Protein AF-A0A8J2Z5Q6-F1 (afdb_monomer_lite)

Foldseek 3Di:
DDPPLPPDDLVRQQVLLVCLLVDDDPVSVVSVVSVLVVVVVVQVVVQVVVVVVVCVVPVPDDDDWDFDDPVVSSVVSNVDVPDGSSPCPRRGDPDPDPDD

Organism: NCBI:txid2056700

pLDDT: mean 72.7, std 15.53, range [26.16, 86.69]

Sequence (100 aa):
MVTDEQTISKSQADKAGKILRNHVTDEALQALSNWRAMHAQPLSVAYKLLKQKAKILNKGAILSQRLKRTPSITAKLQRYLEMKLSRMQDIGTAVPSKIC

Radius of gyration: 15.91 Å; chains: 1; bounding box: 40×22×43 Å

Structure (mmCIF, N/CA/C/O backbone):
data_AF-A0A8J2Z5Q6-F1
#
_entry.id   AF-A0A8J2Z5Q6-F1
#
loop_
_atom_site.group_PDB
_atom_site.id
_atom_site.type_symbol
_atom_site.label_atom_id
_atom_site.label_alt_id
_atom_site.label_comp_id
_atom_site.label_asym_id
_atom_site.label_entity_id
_atom_site.label_seq_id
_atom_site.pdbx_PDB_ins_code
_atom_site.Cartn_x
_atom_site.Cartn_y
_atom_site.Cartn_z
_atom_site.occupancy
_atom_site.B_iso_or_equiv
_atom_site.auth_seq_id
_atom_site.auth_comp_id
_atom_site.auth_asym_id
_atom_site.auth_atom_id
_atom_site.pdbx_PDB_model_num
ATOM 1 N N . MET A 1 1 ? 11.120 -12.812 11.506 1.00 34.25 1 MET A N 1
ATOM 2 C CA . MET A 1 1 ? 10.436 -12.680 10.201 1.00 34.25 1 MET A CA 1
ATOM 3 C C . MET A 1 1 ? 10.817 -11.325 9.642 1.00 34.25 1 MET A C 1
ATOM 5 O O . MET A 1 1 ? 10.564 -10.327 10.299 1.00 34.25 1 MET A O 1
ATOM 9 N N . VAL A 1 2 ? 11.545 -11.325 8.530 1.00 36.19 2 VAL A N 1
ATOM 10 C CA . VAL A 1 2 ? 12.165 -10.146 7.918 1.00 36.19 2 VAL A CA 1
ATOM 11 C C . VAL A 1 2 ? 11.071 -9.186 7.451 1.00 36.19 2 VAL A C 1
ATOM 13 O O . VAL A 1 2 ? 10.335 -9.501 6.522 1.00 36.19 2 VAL A O 1
ATOM 16 N N . THR A 1 3 ? 10.940 -8.030 8.094 1.00 40.09 3 THR A N 1
ATOM 17 C CA . THR A 1 3 ? 10.340 -6.859 7.448 1.00 40.09 3 THR A CA 1
ATOM 18 C C . THR A 1 3 ? 11.494 -5.984 7.002 1.00 40.09 3 THR A C 1
ATOM 20 O O . THR A 1 3 ? 11.889 -5.061 7.709 1.00 40.09 3 THR A O 1
ATOM 23 N N . ASP A 1 4 ? 12.077 -6.344 5.860 1.00 44.16 4 ASP A N 1
ATOM 24 C CA . ASP A 1 4 ? 12.924 -5.443 5.090 1.00 44.16 4 ASP A CA 1
ATOM 25 C C . ASP A 1 4 ? 12.016 -4.268 4.723 1.00 44.16 4 ASP A C 1
ATOM 27 O O . ASP A 1 4 ? 11.112 -4.389 3.892 1.00 44.16 4 ASP A O 1
ATOM 31 N N . GLU A 1 5 ? 12.162 -3.152 5.430 1.00 54.62 5 GLU A N 1
ATOM 32 C CA . GLU A 1 5 ? 11.478 -1.907 5.112 1.00 54.62 5 GLU A CA 1
ATOM 33 C C . GLU A 1 5 ? 12.143 -1.323 3.858 1.00 54.62 5 GLU A C 1
ATOM 35 O O . GLU A 1 5 ? 12.864 -0.329 3.891 1.00 54.62 5 GLU A O 1
ATOM 40 N N . GLN A 1 6 ? 11.953 -2.011 2.728 1.00 62.22 6 GLN A N 1
ATOM 41 C CA . GLN A 1 6 ? 12.478 -1.610 1.433 1.00 62.22 6 GLN A CA 1
ATOM 42 C C . GLN A 1 6 ? 11.707 -0.388 0.959 1.00 62.22 6 GLN A C 1
ATOM 44 O O . GLN A 1 6 ? 10.646 -0.465 0.336 1.00 62.22 6 GLN A O 1
ATOM 49 N N . THR A 1 7 ? 12.279 0.763 1.294 1.00 64.50 7 THR A N 1
ATOM 50 C CA . THR A 1 7 ? 11.907 2.079 0.796 1.00 64.50 7 THR A CA 1
ATOM 51 C C . THR A 1 7 ? 12.169 2.111 -0.703 1.00 64.50 7 THR A C 1
ATOM 53 O O . THR A 1 7 ? 13.263 2.409 -1.175 1.00 64.50 7 THR A O 1
ATOM 56 N N . ILE A 1 8 ? 11.146 1.779 -1.481 1.00 76.94 8 ILE A N 1
ATOM 57 C CA . ILE A 1 8 ? 11.196 1.939 -2.928 1.00 76.94 8 ILE A CA 1
ATOM 58 C C . ILE A 1 8 ? 10.805 3.373 -3.305 1.00 76.94 8 ILE A C 1
ATOM 60 O O . ILE A 1 8 ? 9.890 3.984 -2.748 1.00 76.94 8 ILE A O 1
ATOM 64 N N . SER A 1 9 ? 11.516 3.938 -4.272 1.00 80.06 9 SER A N 1
ATOM 65 C CA . SER A 1 9 ? 11.253 5.291 -4.762 1.00 80.06 9 SER A CA 1
ATOM 66 C C . SER A 1 9 ? 10.015 5.337 -5.665 1.00 80.06 9 SER A C 1
ATOM 68 O O . SER A 1 9 ? 9.671 4.365 -6.343 1.00 80.06 9 SER A O 1
ATOM 70 N N . LYS A 1 10 ? 9.382 6.515 -5.761 1.00 78.50 10 LYS A N 1
ATOM 71 C CA . LYS A 1 10 ? 8.254 6.774 -6.683 1.00 78.50 10 LYS A CA 1
ATOM 72 C C . LYS A 1 10 ? 8.570 6.357 -8.129 1.00 78.50 10 LYS A C 1
ATOM 74 O O . LYS A 1 10 ? 7.713 5.811 -8.815 1.00 78.50 10 LYS A O 1
ATOM 79 N N . SER A 1 11 ? 9.811 6.578 -8.570 1.00 80.56 11 SER A N 1
ATOM 80 C CA . SER A 1 11 ? 10.283 6.209 -9.911 1.00 80.56 11 SER A CA 1
ATOM 81 C C . SER A 1 11 ? 10.362 4.689 -10.105 1.00 80.56 11 SER A C 1
ATOM 83 O O . SER A 1 11 ? 9.924 4.170 -11.131 1.00 80.56 11 SER A O 1
ATOM 85 N N . GLN A 1 12 ? 10.848 3.952 -9.099 1.00 82.06 12 GLN A N 1
ATOM 86 C CA . GLN A 1 12 ? 10.884 2.485 -9.127 1.00 82.06 12 GLN A CA 1
ATOM 87 C C . GLN A 1 12 ? 9.476 1.883 -9.127 1.00 82.06 12 GLN A C 1
ATOM 89 O O . GLN A 1 12 ? 9.209 0.968 -9.904 1.00 82.06 12 GLN A O 1
ATOM 94 N N . ALA A 1 13 ? 8.559 2.440 -8.332 1.00 82.19 13 ALA A N 1
ATOM 95 C CA . ALA A 1 13 ? 7.153 2.043 -8.336 1.00 82.19 13 ALA A CA 1
ATOM 96 C C . ALA A 1 13 ? 6.500 2.259 -9.714 1.00 82.19 13 ALA A C 1
ATOM 98 O O . ALA A 1 13 ? 5.779 1.395 -10.213 1.00 82.19 13 ALA A O 1
ATOM 99 N N . ASP A 1 14 ? 6.799 3.382 -10.374 1.00 83.44 14 ASP A N 1
ATOM 100 C CA . ASP A 1 14 ? 6.304 3.672 -11.722 1.00 83.44 14 ASP A CA 1
ATOM 101 C C . ASP A 1 14 ? 6.903 2.746 -12.783 1.00 83.44 14 ASP A C 1
ATOM 103 O O . ASP A 1 14 ? 6.195 2.320 -13.697 1.00 83.44 14 ASP A O 1
ATOM 107 N N . LYS A 1 15 ? 8.187 2.393 -12.654 1.00 84.38 15 LYS A N 1
ATOM 108 C CA . LYS A 1 15 ? 8.838 1.402 -13.520 1.00 84.38 15 LYS A CA 1
ATOM 109 C C . LYS A 1 15 ? 8.184 0.029 -13.360 1.00 84.38 15 LYS A C 1
ATOM 111 O O . LYS A 1 15 ? 7.827 -0.582 -14.364 1.00 84.38 15 LYS A O 1
ATOM 116 N N . ALA A 1 16 ? 7.951 -0.414 -12.125 1.00 84.31 16 ALA A N 1
ATOM 117 C CA . ALA A 1 16 ? 7.246 -1.662 -11.841 1.00 84.31 16 ALA A CA 1
ATOM 118 C C . ALA A 1 16 ? 5.816 -1.648 -12.405 1.00 84.31 16 ALA A C 1
ATOM 120 O O . ALA A 1 16 ? 5.398 -2.608 -13.041 1.00 84.31 16 ALA A O 1
ATOM 121 N N . GLY A 1 17 ? 5.092 -0.531 -12.270 1.00 83.06 17 GLY A N 1
ATOM 122 C CA . GLY A 1 17 ? 3.755 -0.370 -12.847 1.00 83.06 17 GLY A CA 1
ATOM 123 C C . GLY A 1 17 ? 3.724 -0.459 -14.375 1.00 83.06 17 GLY A C 1
ATOM 124 O O . GLY A 1 17 ? 2.781 -1.016 -14.935 1.00 83.06 17 GLY A O 1
ATOM 125 N N . LYS A 1 18 ? 4.761 0.046 -15.056 1.00 83.50 18 LYS A N 1
ATOM 126 C CA . LYS A 1 18 ? 4.922 -0.112 -16.511 1.00 83.50 18 LYS A CA 1
ATOM 127 C C . LYS A 1 18 ? 5.205 -1.561 -16.906 1.00 83.50 18 LYS A C 1
ATOM 129 O O . LYS A 1 18 ? 4.657 -2.013 -17.903 1.00 83.50 18 LYS A O 1
ATOM 134 N N . ILE A 1 19 ? 6.025 -2.280 -16.135 1.00 84.19 19 ILE A N 1
ATOM 135 C CA . ILE A 1 19 ? 6.323 -3.700 -16.384 1.00 84.19 19 ILE A CA 1
ATOM 136 C C . ILE A 1 19 ? 5.047 -4.529 -16.208 1.00 84.19 19 ILE A C 1
ATOM 138 O O . ILE A 1 19 ? 4.615 -5.167 -17.164 1.00 84.19 19 ILE A O 1
ATOM 142 N N . LEU A 1 20 ? 4.368 -4.388 -15.060 1.00 81.69 20 LEU A N 1
ATOM 143 C CA . LEU A 1 20 ? 3.118 -5.089 -14.722 1.00 81.69 20 LEU A CA 1
ATOM 144 C C . LEU A 1 20 ? 1.990 -4.896 -15.740 1.00 81.69 20 LEU A C 1
ATOM 146 O O . LEU A 1 20 ? 1.064 -5.703 -15.787 1.00 81.69 20 LEU A O 1
ATOM 150 N N . ARG A 1 21 ? 2.032 -3.817 -16.525 1.00 77.81 21 ARG A N 1
ATOM 151 C CA . ARG A 1 21 ? 1.063 -3.566 -17.591 1.00 77.81 21 ARG A CA 1
ATOM 152 C C . ARG A 1 21 ? 1.162 -4.599 -18.709 1.00 77.81 21 ARG A C 1
ATOM 154 O O . ARG A 1 21 ? 0.129 -5.064 -19.179 1.00 77.81 21 ARG A O 1
ATOM 161 N N . ASN A 1 22 ? 2.387 -4.909 -19.125 1.00 78.25 22 ASN A N 1
ATOM 162 C CA . ASN A 1 22 ? 2.659 -5.731 -20.300 1.00 78.25 22 ASN A CA 1
ATOM 163 C C . ASN A 1 22 ? 2.968 -7.178 -19.904 1.00 78.25 22 ASN A C 1
ATOM 165 O O . ASN A 1 22 ? 2.463 -8.101 -20.530 1.00 78.25 22 ASN A O 1
ATOM 169 N N . HIS A 1 23 ? 3.759 -7.370 -18.845 1.00 82.12 23 HIS A N 1
ATOM 170 C CA . HIS A 1 23 ? 4.129 -8.678 -18.318 1.00 82.12 23 HIS A CA 1
ATOM 171 C C . HIS A 1 23 ? 4.135 -8.656 -16.791 1.00 82.12 23 HIS A C 1
ATOM 173 O O . HIS A 1 23 ? 4.792 -7.831 -16.156 1.00 82.12 23 HIS A O 1
ATOM 179 N N . VAL A 1 24 ? 3.407 -9.593 -16.189 1.00 80.56 24 VAL A N 1
ATOM 180 C CA . VAL A 1 24 ? 3.468 -9.809 -14.745 1.00 80.56 24 VAL A CA 1
ATOM 181 C C . VAL A 1 24 ? 4.748 -10.586 -14.454 1.00 80.56 24 VAL A C 1
ATOM 183 O O . VAL A 1 24 ? 4.815 -11.775 -14.748 1.00 80.56 24 VAL A O 1
ATOM 186 N N . THR A 1 25 ? 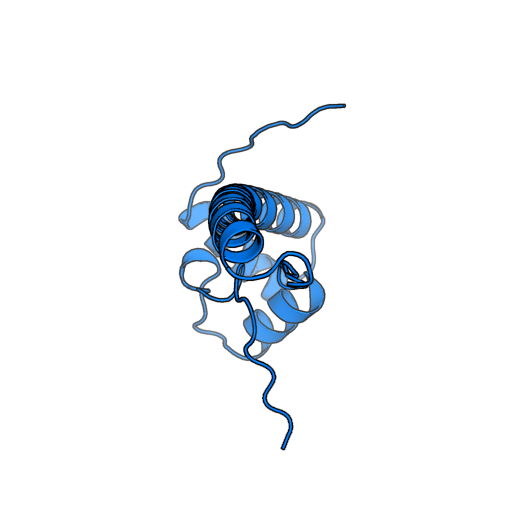5.764 -9.903 -13.928 1.00 85.25 25 THR A N 1
ATOM 187 C CA . THR A 1 25 ? 7.009 -10.527 -13.456 1.00 85.25 25 THR A CA 1
ATOM 188 C C . THR A 1 25 ? 7.062 -10.515 -11.933 1.00 85.25 25 THR A C 1
ATOM 190 O O . THR A 1 25 ? 6.447 -9.651 -11.290 1.00 85.25 25 THR A O 1
ATOM 193 N N . ASP A 1 26 ? 7.804 -11.454 -11.351 1.00 83.56 26 ASP A N 1
ATOM 194 C CA . ASP A 1 26 ? 7.921 -11.588 -9.899 1.00 83.56 26 ASP A CA 1
ATOM 195 C C . ASP A 1 26 ? 8.580 -10.357 -9.265 1.00 83.56 26 ASP A C 1
ATOM 197 O O . ASP A 1 26 ? 8.129 -9.878 -8.225 1.00 83.56 26 ASP A O 1
ATOM 201 N N . GLU A 1 27 ? 9.557 -9.744 -9.937 1.00 81.94 27 GLU A N 1
ATOM 202 C CA . GLU A 1 27 ? 10.218 -8.522 -9.466 1.00 81.94 27 GLU A CA 1
ATOM 203 C C . GLU A 1 27 ? 9.246 -7.338 -9.440 1.00 81.94 27 GLU A C 1
ATOM 205 O O . GLU A 1 27 ? 9.254 -6.514 -8.522 1.00 81.94 27 GLU A O 1
ATOM 210 N N . ALA A 1 28 ? 8.374 -7.243 -10.446 1.00 82.75 28 ALA A N 1
ATOM 211 C CA . ALA A 1 28 ? 7.401 -6.166 -10.536 1.00 82.75 28 ALA A CA 1
ATOM 212 C C . ALA A 1 28 ? 6.264 -6.350 -9.513 1.00 82.75 28 ALA A C 1
ATOM 214 O O . ALA A 1 28 ? 5.786 -5.370 -8.930 1.00 82.75 28 ALA A O 1
ATOM 215 N N . LEU A 1 29 ? 5.875 -7.600 -9.232 1.00 83.25 29 LEU A N 1
ATOM 216 C CA . LEU A 1 29 ? 4.959 -7.943 -8.142 1.00 83.25 29 LEU A CA 1
ATOM 217 C C . LEU A 1 29 ? 5.567 -7.644 -6.770 1.00 83.25 29 LEU A C 1
ATOM 219 O O . LEU A 1 29 ? 4.876 -7.089 -5.911 1.00 83.25 29 LEU A O 1
ATOM 223 N N . GLN A 1 30 ? 6.847 -7.954 -6.572 1.00 84.81 30 GLN A N 1
ATOM 224 C CA . GLN A 1 30 ? 7.564 -7.659 -5.336 1.00 84.81 30 GLN A CA 1
ATOM 225 C C . GLN A 1 30 ? 7.665 -6.148 -5.107 1.00 84.81 30 GLN A C 1
ATOM 227 O O . GLN A 1 30 ? 7.303 -5.665 -4.034 1.00 84.81 30 GLN A O 1
ATOM 232 N N . ALA A 1 31 ? 8.030 -5.375 -6.133 1.00 84.38 31 ALA A N 1
ATOM 233 C CA . ALA A 1 31 ? 8.051 -3.916 -6.061 1.00 84.38 31 ALA A CA 1
ATOM 234 C C . ALA A 1 31 ? 6.664 -3.330 -5.736 1.00 84.38 31 ALA A C 1
ATOM 236 O O . ALA A 1 31 ? 6.545 -2.429 -4.905 1.00 84.38 31 ALA A O 1
ATOM 237 N N . LEU A 1 32 ? 5.590 -3.864 -6.325 1.00 83.50 32 LEU A N 1
ATOM 238 C CA . LEU A 1 32 ? 4.225 -3.462 -5.979 1.00 83.50 32 LEU A CA 1
ATOM 239 C C . LEU A 1 32 ? 3.860 -3.830 -4.532 1.00 83.50 32 LEU A C 1
ATOM 241 O O . LEU A 1 32 ? 3.199 -3.045 -3.851 1.00 83.50 32 LEU A O 1
ATOM 245 N N . SER A 1 33 ? 4.270 -5.006 -4.054 1.00 83.12 33 SER A N 1
ATOM 246 C CA . SER A 1 33 ? 4.058 -5.429 -2.667 1.00 83.12 33 SER A CA 1
ATOM 247 C C . SER A 1 33 ? 4.756 -4.482 -1.688 1.00 83.12 33 SER A C 1
ATOM 249 O O . SER A 1 33 ? 4.123 -3.993 -0.751 1.00 83.12 33 SER A O 1
ATOM 251 N N . ASN A 1 34 ? 6.008 -4.122 -1.974 1.00 83.06 34 ASN A N 1
ATOM 252 C CA . ASN A 1 34 ? 6.784 -3.169 -1.182 1.00 83.06 34 ASN A CA 1
ATOM 253 C C . ASN A 1 34 ? 6.121 -1.782 -1.185 1.00 83.06 34 ASN A C 1
ATOM 255 O O . ASN A 1 34 ? 5.918 -1.193 -0.123 1.00 83.06 34 ASN A O 1
ATOM 259 N N . TRP A 1 35 ? 5.654 -1.303 -2.347 1.00 82.00 35 TRP A N 1
ATOM 260 C CA . TRP A 1 35 ? 4.902 -0.041 -2.448 1.00 82.00 35 TRP A CA 1
ATOM 261 C C . TRP A 1 35 ? 3.648 -0.056 -1.569 1.00 82.00 35 TRP A C 1
ATOM 263 O O . TRP A 1 35 ? 3.346 0.892 -0.844 1.00 82.00 35 TRP A O 1
ATOM 273 N N . ARG A 1 36 ? 2.903 -1.164 -1.612 1.00 82.00 36 ARG A N 1
ATOM 274 C CA . ARG A 1 36 ? 1.690 -1.361 -0.812 1.00 82.00 36 ARG A CA 1
ATOM 275 C C . ARG A 1 36 ? 1.996 -1.397 0.683 1.00 82.00 36 ARG A C 1
ATOM 277 O O . ARG A 1 36 ? 1.240 -0.803 1.448 1.00 82.00 36 ARG A O 1
ATOM 284 N N . ALA A 1 37 ? 3.080 -2.052 1.096 1.00 81.44 37 ALA A N 1
ATOM 285 C CA . ALA A 1 37 ? 3.505 -2.117 2.491 1.00 81.44 37 ALA A CA 1
ATOM 286 C C . ALA A 1 37 ? 3.856 -0.725 3.044 1.00 81.44 37 ALA A C 1
ATOM 288 O O . ALA A 1 37 ? 3.392 -0.367 4.128 1.00 81.44 37 ALA A O 1
ATOM 289 N N . MET A 1 38 ? 4.558 0.099 2.257 1.00 81.12 38 MET A N 1
ATOM 290 C CA . MET A 1 38 ? 4.862 1.490 2.620 1.00 81.12 38 MET A CA 1
ATOM 291 C C . MET A 1 38 ? 3.595 2.321 2.853 1.00 81.12 38 MET A C 1
ATOM 293 O O . MET A 1 38 ? 3.538 3.116 3.785 1.00 81.12 38 MET A O 1
ATOM 297 N N . HIS A 1 39 ? 2.551 2.123 2.043 1.00 78.25 39 HIS A N 1
ATOM 298 C CA . HIS A 1 39 ? 1.270 2.818 2.211 1.00 78.25 39 HIS A CA 1
ATOM 299 C C . HIS A 1 39 ? 0.364 2.214 3.297 1.00 78.25 39 HIS A C 1
ATOM 301 O O . HIS A 1 39 ? -0.524 2.899 3.807 1.00 78.25 39 HIS A O 1
ATOM 307 N N . ALA A 1 40 ? 0.583 0.957 3.688 1.00 79.94 40 ALA A N 1
ATOM 308 C CA . ALA A 1 40 ? -0.174 0.310 4.757 1.00 79.94 40 ALA A CA 1
ATOM 309 C C . ALA A 1 40 ? 0.169 0.884 6.143 1.00 79.94 40 ALA A C 1
ATOM 311 O O . ALA A 1 40 ? -0.720 1.010 6.988 1.00 79.94 40 ALA A O 1
ATOM 312 N N . GLN A 1 41 ? 1.425 1.282 6.367 1.00 78.94 41 GLN A N 1
ATOM 313 C CA . GLN A 1 41 ? 1.873 1.880 7.631 1.00 78.94 41 GLN A CA 1
ATOM 314 C C . GLN A 1 41 ? 1.130 3.180 8.000 1.00 78.94 41 GLN A C 1
ATOM 316 O O . GLN A 1 41 ? 0.483 3.205 9.053 1.00 78.94 41 GLN A O 1
ATOM 321 N N . PRO A 1 42 ? 1.108 4.239 7.163 1.00 80.94 42 PRO A N 1
ATOM 322 C CA . PRO A 1 42 ? 0.377 5.466 7.484 1.00 80.94 42 PRO A CA 1
ATOM 323 C C . PRO A 1 42 ? -1.131 5.219 7.611 1.00 80.94 42 PRO A C 1
ATOM 325 O O . PRO A 1 42 ? -1.782 5.810 8.473 1.00 80.94 42 PRO A O 1
ATOM 328 N N . LEU A 1 43 ? -1.689 4.288 6.829 1.00 81.69 43 LEU A N 1
ATOM 329 C CA . LEU A 1 43 ? -3.089 3.887 6.957 1.00 81.69 43 LEU A CA 1
ATOM 330 C C . LEU A 1 43 ? -3.366 3.236 8.324 1.00 81.69 43 LEU A C 1
ATOM 332 O O . LEU A 1 43 ? -4.416 3.483 8.916 1.00 81.69 43 LEU A O 1
ATOM 336 N N . SER A 1 44 ? -2.442 2.414 8.839 1.00 82.25 44 SER A N 1
ATOM 337 C CA . SER A 1 44 ? -2.519 1.783 10.169 1.00 82.25 44 SER A CA 1
ATOM 338 C C . SER A 1 44 ? -2.490 2.813 11.288 1.00 82.25 44 SER A C 1
ATOM 340 O O . SER A 1 44 ? -3.308 2.750 12.208 1.00 82.25 44 SER A O 1
ATOM 342 N N . VAL A 1 45 ? -1.615 3.811 11.178 1.00 85.31 45 VAL A N 1
ATOM 343 C CA . VAL A 1 45 ? -1.552 4.926 12.129 1.00 85.31 45 VAL A CA 1
ATOM 344 C C . VAL A 1 45 ? -2.862 5.718 12.124 1.00 85.31 45 VAL A C 1
ATOM 346 O O . VAL A 1 45 ? -3.476 5.885 13.179 1.00 85.31 45 VAL A O 1
ATOM 349 N N . ALA A 1 46 ? -3.351 6.124 10.949 1.00 85.44 46 ALA A N 1
ATOM 350 C CA . ALA A 1 46 ? -4.620 6.841 10.820 1.00 85.44 46 ALA A CA 1
ATOM 351 C C . ALA A 1 46 ? -5.801 6.029 11.381 1.00 85.44 46 ALA A C 1
ATOM 353 O O . ALA A 1 46 ? -6.631 6.553 12.124 1.00 85.44 46 ALA A O 1
ATOM 354 N N . TYR A 1 47 ? -5.846 4.727 11.095 1.00 86.12 47 TYR A N 1
ATOM 355 C CA . TYR A 1 47 ? -6.874 3.831 11.616 1.00 86.12 47 TYR A CA 1
ATOM 356 C C . TYR A 1 47 ? -6.846 3.733 13.146 1.00 86.12 47 TYR A C 1
ATOM 358 O O . TYR A 1 47 ? -7.898 3.782 13.781 1.00 86.12 47 TYR A O 1
ATOM 366 N N . LYS A 1 48 ? -5.661 3.626 13.762 1.00 85.56 48 LYS A N 1
ATOM 367 C CA . LYS A 1 48 ? -5.523 3.610 15.228 1.00 85.56 48 LYS A CA 1
ATOM 368 C C . LYS A 1 48 ? -6.054 4.901 15.852 1.00 85.56 48 LYS A C 1
ATOM 370 O O . LYS A 1 48 ? -6.803 4.821 16.824 1.00 85.56 48 LYS A O 1
ATOM 375 N N . LEU A 1 49 ? -5.730 6.056 15.269 1.00 86.69 49 LEU A N 1
ATOM 376 C CA . LEU A 1 49 ? -6.231 7.358 15.723 1.00 86.69 49 LEU A CA 1
ATOM 377 C C . LEU A 1 49 ? -7.760 7.437 15.631 1.00 86.69 49 LEU A C 1
ATOM 379 O O . LEU A 1 49 ? -8.428 7.775 16.610 1.00 86.69 49 LEU A O 1
ATOM 383 N N . LEU A 1 50 ? -8.330 7.048 14.487 1.00 86.06 50 LEU A N 1
ATOM 384 C CA . LEU A 1 50 ? -9.781 7.010 14.293 1.00 86.06 50 LEU A CA 1
ATOM 385 C C . LEU A 1 50 ? -10.458 6.037 15.260 1.00 86.06 50 LEU A C 1
ATOM 387 O O . LEU A 1 50 ? -11.490 6.363 15.837 1.00 86.06 50 LEU A O 1
ATOM 391 N N . LYS A 1 51 ? -9.853 4.873 15.509 1.00 85.25 51 LYS A N 1
ATOM 392 C CA . LYS A 1 51 ? -10.363 3.880 16.459 1.00 85.25 51 LYS A CA 1
ATOM 393 C C . LYS A 1 51 ? -10.368 4.391 17.892 1.00 85.25 51 LYS A C 1
ATOM 395 O O . LYS A 1 51 ? -11.326 4.131 18.615 1.00 85.25 51 LYS A O 1
ATOM 400 N N . GLN A 1 52 ? -9.333 5.117 18.308 1.00 85.94 52 GLN A N 1
ATOM 401 C CA . GLN A 1 52 ? -9.299 5.743 19.629 1.00 85.94 52 GLN A CA 1
ATOM 402 C C . GLN A 1 52 ? -10.418 6.776 19.777 1.00 85.94 52 GLN A C 1
ATOM 404 O O . GLN A 1 52 ? -11.163 6.726 20.752 1.00 85.94 52 GLN A O 1
ATOM 409 N N . LYS A 1 53 ? -10.597 7.658 18.787 1.00 85.69 53 LYS A N 1
ATOM 410 C CA . LYS A 1 53 ? -11.660 8.676 18.806 1.00 85.69 53 LYS A CA 1
ATOM 411 C C . LYS A 1 53 ? -13.059 8.059 18.754 1.00 85.69 53 LYS A C 1
ATOM 413 O O . LYS A 1 53 ? -13.922 8.438 19.538 1.00 85.69 53 LYS A O 1
ATOM 418 N N . ALA A 1 54 ? -13.271 7.066 17.897 1.00 85.00 54 ALA A N 1
ATOM 419 C CA . ALA A 1 54 ? -14.558 6.393 17.773 1.00 85.00 54 ALA A CA 1
ATOM 420 C C . ALA A 1 54 ? -14.948 5.641 19.049 1.00 85.00 54 ALA A C 1
ATOM 422 O O . ALA A 1 54 ? -16.105 5.706 19.441 1.00 85.00 54 ALA A O 1
ATOM 423 N N . LYS A 1 55 ? -13.995 4.993 19.736 1.00 81.44 55 LYS A N 1
ATOM 424 C CA . LYS A 1 55 ? -14.252 4.323 21.023 1.00 81.44 55 LYS A CA 1
ATOM 425 C C . LYS A 1 55 ? -14.709 5.280 22.124 1.00 81.44 55 LYS A C 1
ATOM 427 O O . LYS A 1 55 ? -15.473 4.859 22.988 1.00 81.44 55 LYS A O 1
ATOM 432 N N . ILE A 1 56 ? -14.228 6.526 22.108 1.00 84.25 56 ILE A N 1
ATOM 433 C CA . ILE A 1 56 ? -14.651 7.565 23.059 1.00 84.25 56 ILE A CA 1
ATOM 434 C C . ILE A 1 56 ? -16.107 7.965 22.790 1.00 84.25 56 ILE A C 1
ATOM 436 O O . ILE A 1 56 ? -16.875 8.122 23.731 1.00 84.25 56 ILE A O 1
ATOM 440 N N . LEU A 1 57 ? -16.493 8.090 21.516 1.00 83.81 57 LEU A N 1
ATOM 441 C CA . LEU A 1 57 ? -17.846 8.490 21.116 1.00 83.81 57 LEU A CA 1
ATOM 442 C C . LEU A 1 57 ? -18.868 7.350 21.242 1.00 83.81 57 LEU A C 1
ATOM 444 O O . LEU A 1 57 ? -20.002 7.579 21.649 1.00 83.81 57 LEU A O 1
ATOM 448 N N . ASN A 1 58 ? -18.487 6.124 20.880 1.00 81.12 58 ASN A N 1
ATOM 449 C CA . ASN A 1 58 ? -19.353 4.953 20.930 1.00 81.12 58 ASN A CA 1
ATOM 450 C C . ASN A 1 58 ? -18.525 3.664 21.099 1.00 81.12 58 ASN A C 1
ATOM 452 O O . ASN A 1 58 ? -17.744 3.278 20.226 1.00 81.12 58 ASN A O 1
ATOM 456 N N . LYS A 1 59 ? -18.741 2.946 22.208 1.00 73.44 59 LYS A N 1
ATOM 457 C CA . LYS A 1 59 ? -18.051 1.677 22.510 1.00 73.44 59 LYS A CA 1
ATOM 458 C C . LYS A 1 59 ? -18.379 0.549 21.516 1.00 73.44 59 LYS A C 1
ATOM 460 O O . LYS A 1 59 ? -17.602 -0.397 21.425 1.00 73.44 59 LYS A O 1
ATOM 465 N N . GLY A 1 60 ? -19.478 0.662 20.765 1.00 74.75 60 GLY A N 1
ATOM 466 C CA . GLY A 1 60 ? -19.896 -0.280 19.721 1.00 74.75 60 GLY A CA 1
ATOM 467 C C . GLY A 1 60 ? -19.444 0.081 18.301 1.00 74.75 60 GLY A C 1
ATOM 468 O O . GLY A 1 60 ? -19.871 -0.566 17.350 1.00 74.75 60 GLY A O 1
ATOM 469 N N . ALA A 1 61 ? -18.614 1.115 18.119 1.00 75.44 61 ALA A N 1
ATOM 470 C CA . ALA A 1 61 ? -18.186 1.537 16.787 1.00 75.44 61 ALA A CA 1
ATOM 471 C C . ALA A 1 61 ? -17.309 0.472 16.094 1.00 75.44 61 ALA A C 1
ATOM 473 O O . ALA A 1 61 ? -16.195 0.174 16.537 1.00 75.44 61 ALA A O 1
ATOM 474 N N . ILE A 1 62 ? -17.790 -0.064 14.967 1.00 75.62 62 ILE A N 1
ATOM 475 C CA . ILE A 1 62 ? -17.038 -0.977 14.099 1.00 75.62 62 ILE A CA 1
ATOM 476 C C . ILE A 1 62 ? -16.293 -0.143 13.058 1.00 75.62 62 ILE A C 1
ATOM 478 O O . ILE A 1 62 ? -16.900 0.486 12.195 1.00 75.62 62 ILE A O 1
ATOM 482 N N . LEU A 1 63 ? -14.963 -0.159 13.120 1.00 77.19 63 LEU A N 1
ATOM 483 C CA . LEU A 1 63 ? -14.116 0.374 12.058 1.00 77.19 63 LEU A CA 1
ATOM 484 C C . LEU A 1 63 ? -13.480 -0.772 11.282 1.00 77.19 63 LEU A C 1
ATOM 486 O O . LEU A 1 63 ? -13.114 -1.799 11.851 1.00 77.19 63 LEU A O 1
ATOM 490 N N . SER A 1 64 ? -13.307 -0.567 9.981 1.00 73.69 64 SE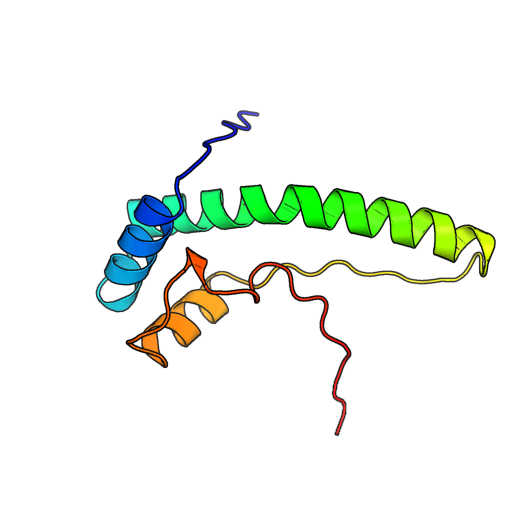R A N 1
ATOM 491 C CA . SER A 1 64 ? -12.561 -1.474 9.117 1.00 73.69 64 SER A CA 1
ATOM 492 C C . SER A 1 64 ? -11.504 -0.700 8.337 1.00 73.69 64 SER A C 1
ATOM 494 O O . SER A 1 64 ? -11.678 0.471 8.003 1.00 73.69 64 SER A O 1
ATOM 496 N N . GLN A 1 65 ? -10.377 -1.356 8.079 1.00 74.94 65 GLN A N 1
ATOM 497 C CA . GLN A 1 65 ? -9.299 -0.833 7.253 1.00 74.94 65 GLN A CA 1
ATOM 498 C C . GLN A 1 65 ? -9.190 -1.704 6.005 1.00 74.94 65 GLN A C 1
ATOM 500 O O . GLN A 1 65 ? -9.138 -2.929 6.109 1.00 74.94 65 GLN A O 1
ATOM 505 N N . ARG A 1 66 ? -9.125 -1.085 4.821 1.00 70.19 66 ARG A N 1
ATOM 506 C CA . ARG A 1 66 ? -8.960 -1.802 3.554 1.00 70.19 66 ARG A CA 1
ATOM 507 C C . ARG A 1 66 ? -7.814 -1.207 2.745 1.00 70.19 66 ARG A C 1
ATOM 509 O O . ARG A 1 66 ? -7.808 -0.016 2.461 1.00 70.19 66 ARG A O 1
ATOM 516 N N . LEU A 1 67 ? -6.889 -2.067 2.325 1.00 71.88 67 LEU A N 1
ATOM 517 C CA . LEU A 1 67 ? -5.906 -1.776 1.281 1.00 71.88 67 LEU A CA 1
ATOM 518 C C . LEU A 1 67 ? -6.426 -2.331 -0.051 1.00 71.88 67 LEU A C 1
ATOM 520 O O . LEU A 1 67 ? -7.039 -3.408 -0.075 1.00 71.88 67 LEU A O 1
ATOM 524 N N . LYS A 1 68 ? -6.178 -1.651 -1.176 1.00 68.81 68 LYS A N 1
ATOM 525 C CA . LYS A 1 68 ? -6.534 -2.232 -2.482 1.00 68.81 68 LYS A CA 1
ATOM 526 C C . LYS A 1 68 ? -5.761 -3.525 -2.732 1.00 68.81 68 LYS A C 1
ATOM 528 O O . LYS A 1 68 ? -4.587 -3.630 -2.386 1.00 68.81 68 LYS A O 1
ATOM 533 N N . ARG A 1 69 ? -6.432 -4.515 -3.335 1.00 73.62 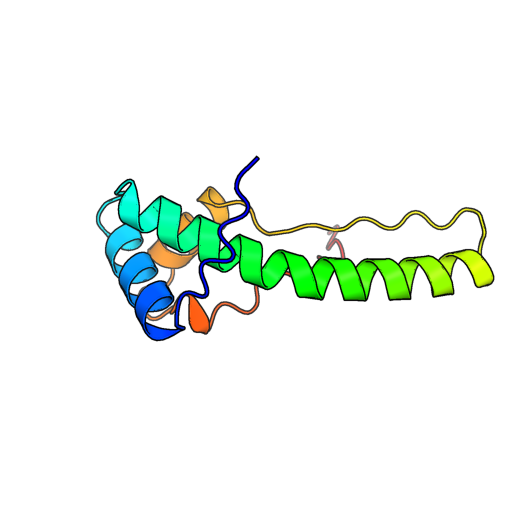69 ARG A N 1
ATOM 534 C CA . ARG A 1 69 ? -5.845 -5.812 -3.714 1.00 73.62 69 ARG A CA 1
ATOM 535 C C . ARG A 1 69 ? -4.987 -5.653 -4.979 1.00 73.62 69 ARG A C 1
ATOM 537 O O . ARG A 1 69 ? -5.386 -4.918 -5.880 1.00 73.62 69 ARG A O 1
ATOM 544 N N . THR A 1 70 ? -3.876 -6.392 -5.074 1.00 75.56 70 THR A N 1
ATOM 545 C CA . THR A 1 70 ? -2.983 -6.446 -6.254 1.00 75.56 70 THR A CA 1
ATOM 546 C C . THR A 1 70 ? -3.714 -6.583 -7.600 1.00 75.56 70 THR A C 1
ATOM 548 O O . THR A 1 70 ? -3.492 -5.727 -8.452 1.00 75.56 70 THR A O 1
ATOM 551 N N . PRO A 1 71 ? -4.635 -7.546 -7.815 1.00 75.81 71 PRO A N 1
ATOM 552 C CA . PRO A 1 71 ? -5.285 -7.715 -9.121 1.00 75.81 71 PRO A CA 1
ATOM 553 C C . PRO A 1 71 ? -6.103 -6.491 -9.553 1.00 75.81 71 PRO A C 1
ATOM 555 O O . PRO A 1 71 ? -6.119 -6.132 -10.726 1.00 75.81 71 PRO A O 1
ATOM 558 N N . SER A 1 72 ? -6.739 -5.793 -8.606 1.00 76.38 72 SER A N 1
ATOM 559 C CA . SER A 1 72 ? -7.483 -4.564 -8.901 1.00 76.38 72 SER A CA 1
ATOM 560 C C . SER A 1 72 ? -6.564 -3.395 -9.269 1.00 76.38 72 SER A C 1
ATOM 562 O O . SER A 1 72 ? -6.992 -2.491 -9.983 1.00 76.38 72 SER A O 1
ATOM 564 N N . ILE A 1 73 ? -5.321 -3.395 -8.777 1.00 76.06 73 ILE A N 1
ATOM 565 C CA . ILE A 1 73 ? -4.299 -2.406 -9.140 1.00 76.06 73 ILE A CA 1
ATOM 566 C C . ILE A 1 73 ? -3.808 -2.694 -10.560 1.00 76.06 73 ILE A C 1
ATOM 568 O O . ILE A 1 73 ? -3.856 -1.797 -11.398 1.00 76.06 73 ILE A O 1
ATOM 572 N N . THR A 1 74 ? -3.440 -3.942 -10.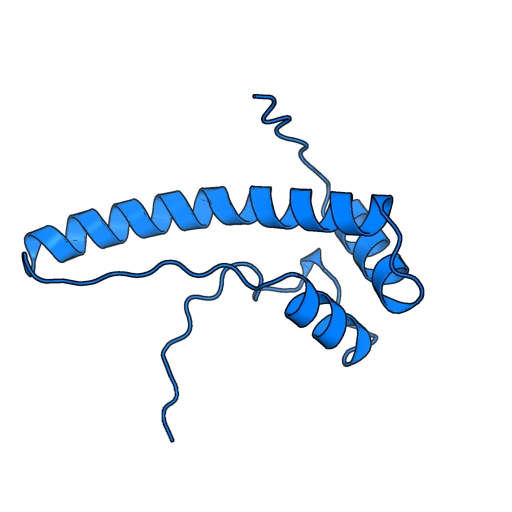862 1.00 76.12 74 THR A N 1
ATOM 573 C CA . THR A 1 74 ? -2.986 -4.350 -12.202 1.00 76.12 74 THR A CA 1
ATOM 574 C C . THR A 1 74 ? -4.055 -4.097 -13.264 1.00 76.12 74 THR A C 1
ATOM 576 O O . THR A 1 74 ? -3.775 -3.448 -14.267 1.00 76.12 74 THR A O 1
ATOM 579 N N . ALA A 1 75 ? -5.311 -4.473 -13.004 1.00 79.06 75 ALA A N 1
ATOM 580 C CA . ALA A 1 75 ? -6.419 -4.211 -13.925 1.00 79.06 75 ALA A CA 1
ATOM 581 C C . ALA A 1 75 ? -6.638 -2.706 -14.183 1.00 79.06 75 ALA A C 1
ATOM 583 O O . ALA A 1 75 ? -6.974 -2.295 -15.295 1.00 79.06 75 ALA A O 1
ATOM 584 N N . LYS A 1 76 ? -6.424 -1.852 -13.171 1.00 74.88 76 LYS A N 1
ATOM 585 C CA . LYS A 1 76 ? -6.530 -0.392 -13.321 1.00 74.88 76 LYS A CA 1
ATOM 586 C C . LYS A 1 76 ? -5.351 0.185 -14.115 1.00 74.88 76 LYS A C 1
ATOM 588 O O . LYS A 1 76 ? -5.563 1.084 -14.923 1.00 74.88 76 LYS A O 1
ATOM 593 N N . LEU A 1 77 ? -4.143 -0.353 -13.934 1.00 76.88 77 LEU A N 1
ATOM 594 C CA . LEU A 1 77 ? -2.954 0.012 -14.720 1.00 76.88 77 LEU A CA 1
ATOM 595 C C . LEU A 1 77 ? -3.062 -0.406 -16.191 1.00 76.88 77 LEU A C 1
ATOM 597 O O . LEU A 1 77 ? -2.528 0.288 -17.053 1.00 76.88 77 LEU A O 1
ATOM 601 N N . GLN A 1 78 ? -3.752 -1.513 -16.475 1.00 76.31 78 GLN A N 1
ATOM 602 C CA . GLN A 1 78 ? -4.054 -1.955 -17.837 1.00 76.31 78 GLN A CA 1
ATOM 603 C C . GLN A 1 78 ? -5.127 -1.078 -18.494 1.00 76.31 78 GLN A C 1
ATOM 605 O O . GLN A 1 78 ? -4.987 -0.707 -19.654 1.00 76.31 78 GLN A O 1
ATOM 610 N N . ARG A 1 79 ? -6.173 -0.688 -17.748 1.00 76.69 79 ARG A N 1
ATOM 611 C CA . ARG A 1 79 ? -7.261 0.164 -18.263 1.00 76.69 79 ARG A CA 1
ATOM 612 C C . ARG A 1 79 ? -6.819 1.601 -18.556 1.00 76.69 79 ARG A C 1
ATOM 614 O O . ARG A 1 79 ? -7.332 2.210 -19.487 1.00 76.69 79 ARG A O 1
ATOM 621 N N . TYR A 1 80 ? -5.903 2.152 -17.760 1.00 76.94 80 TYR A N 1
ATOM 622 C CA . TYR A 1 80 ? -5.444 3.537 -17.890 1.00 76.94 80 TYR A CA 1
ATOM 623 C C . TYR A 1 80 ? -3.948 3.595 -18.214 1.00 76.94 80 TYR A C 1
ATOM 625 O O . TYR A 1 80 ? -3.095 3.589 -17.326 1.00 76.94 80 TYR A O 1
ATOM 633 N N . LEU A 1 81 ? -3.636 3.708 -19.505 1.00 67.06 81 LEU A N 1
ATOM 634 C CA . LEU A 1 81 ? -2.273 3.702 -20.053 1.00 67.06 81 LEU A CA 1
ATOM 635 C C . LEU A 1 81 ? -1.389 4.866 -19.563 1.00 67.06 81 LEU A C 1
ATOM 637 O O . LEU A 1 81 ? -0.167 4.726 -19.482 1.00 67.06 81 LEU A O 1
ATOM 641 N N . GLU A 1 82 ? -1.977 5.989 -19.164 1.00 72.88 82 GLU A N 1
ATOM 642 C CA . GLU A 1 82 ? -1.232 7.122 -18.594 1.00 72.88 82 GLU A CA 1
ATOM 643 C C . GLU A 1 82 ? -1.105 7.066 -17.062 1.00 72.88 82 GLU A C 1
ATOM 645 O O . GLU A 1 82 ? -0.412 7.884 -16.451 1.00 72.88 82 GLU A O 1
ATOM 650 N N . MET A 1 83 ? -1.753 6.095 -16.407 1.00 72.12 83 MET A N 1
ATOM 651 C CA . MET A 1 83 ? -1.759 6.007 -14.951 1.00 72.12 83 MET A CA 1
ATOM 652 C C . MET A 1 83 ? -0.420 5.482 -14.421 1.00 72.12 83 MET A C 1
ATOM 654 O O . MET A 1 83 ? 0.060 4.413 -14.802 1.00 72.12 83 MET A O 1
ATOM 658 N N . LYS A 1 84 ? 0.167 6.260 -13.509 1.00 75.88 84 LYS A N 1
ATOM 659 C CA . LYS A 1 84 ? 1.408 5.959 -12.787 1.00 75.88 84 LYS A CA 1
ATOM 660 C C . LYS A 1 84 ? 1.096 5.380 -11.408 1.00 75.88 84 LYS A C 1
ATOM 662 O O . LYS A 1 84 ? 0.138 5.815 -10.765 1.00 75.88 84 LYS A O 1
ATOM 667 N N . LEU A 1 85 ? 1.909 4.431 -10.947 1.00 73.06 85 LEU A N 1
ATOM 668 C CA . LEU A 1 85 ? 1.731 3.756 -9.658 1.00 73.06 85 LEU A CA 1
ATOM 669 C C . LEU A 1 85 ? 1.880 4.749 -8.495 1.00 73.06 85 LEU A C 1
ATOM 671 O O . LEU A 1 85 ? 1.086 4.744 -7.558 1.00 73.06 85 LEU A O 1
ATOM 675 N N . SER A 1 86 ? 2.833 5.672 -8.625 1.00 71.06 86 SER A N 1
ATOM 676 C CA . SE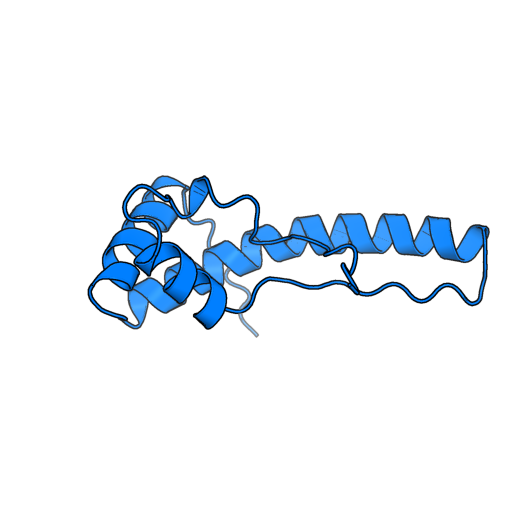R A 1 86 ? 3.098 6.765 -7.687 1.00 71.06 86 SER A CA 1
ATOM 677 C C . SER 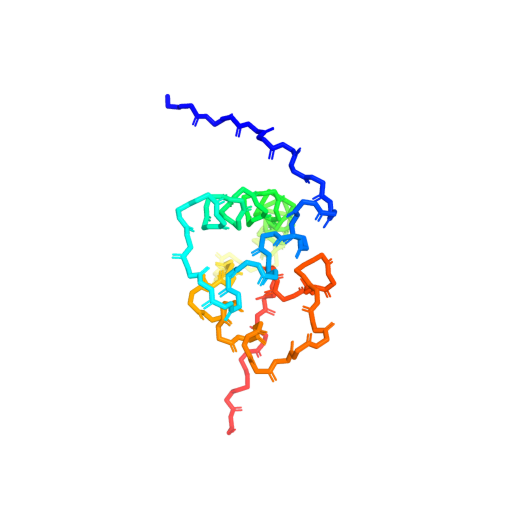A 1 86 ? 1.959 7.784 -7.586 1.00 71.06 86 SER A C 1
ATOM 679 O O . SER A 1 86 ? 1.790 8.429 -6.552 1.00 71.06 86 SER A O 1
ATOM 681 N N . ARG A 1 87 ? 1.164 7.932 -8.655 1.00 68.44 87 ARG A N 1
ATOM 682 C CA . ARG A 1 87 ? 0.024 8.861 -8.739 1.00 68.44 87 ARG A CA 1
ATOM 683 C C . ARG A 1 87 ? -1.298 8.195 -8.355 1.00 68.44 87 ARG A C 1
ATOM 685 O O . ARG A 1 87 ? -2.324 8.867 -8.257 1.00 68.44 87 ARG A O 1
ATOM 692 N N . MET A 1 88 ? -1.293 6.882 -8.125 1.00 69.50 88 MET A N 1
ATOM 693 C CA . MET A 1 88 ? -2.474 6.145 -7.707 1.00 69.50 88 MET A CA 1
ATOM 694 C C . MET A 1 88 ? -2.761 6.431 -6.224 1.00 69.50 88 MET A C 1
ATOM 696 O O . MET A 1 88 ? -2.247 5.768 -5.332 1.00 69.50 88 MET A O 1
ATOM 700 N N . GLN A 1 89 ? -3.645 7.400 -5.963 1.00 61.53 89 GLN A N 1
ATOM 701 C CA . GLN A 1 89 ? -4.152 7.740 -4.615 1.00 61.53 89 GLN A CA 1
ATOM 702 C C . GLN A 1 89 ? -4.945 6.588 -3.955 1.00 61.53 89 GLN A C 1
ATOM 704 O O . GLN A 1 89 ? -5.265 6.612 -2.774 1.00 61.53 89 GLN A O 1
ATOM 709 N N . ASP A 1 90 ? -5.251 5.558 -4.739 1.00 57.16 90 ASP A N 1
ATOM 710 C CA . ASP A 1 90 ? -6.200 4.483 -4.461 1.00 57.16 90 ASP A CA 1
ATOM 711 C C . ASP A 1 90 ? -5.592 3.269 -3.739 1.00 57.16 90 ASP A C 1
ATOM 713 O O . ASP A 1 90 ? -6.214 2.210 -3.642 1.00 57.16 90 ASP A O 1
ATOM 717 N N . ILE A 1 91 ? -4.339 3.369 -3.303 1.00 59.62 91 ILE A N 1
ATOM 718 C CA . ILE A 1 91 ? -3.646 2.248 -2.661 1.00 59.62 91 ILE A CA 1
ATOM 719 C C . ILE A 1 91 ? -4.119 2.100 -1.211 1.00 59.62 91 ILE A C 1
ATOM 721 O O . ILE A 1 91 ? -4.279 0.972 -0.746 1.00 59.62 91 ILE A O 1
ATOM 725 N N . GLY A 1 92 ? -4.488 3.212 -0.567 1.00 46.75 92 GLY A N 1
ATOM 726 C CA . GLY A 1 92 ? -5.139 3.267 0.741 1.00 46.75 92 GLY A CA 1
ATOM 727 C C . GLY A 1 92 ? -6.470 4.019 0.711 1.00 46.75 92 GLY A C 1
ATOM 728 O O . GLY A 1 92 ? -6.637 4.983 1.448 1.00 46.75 92 GLY A O 1
ATOM 729 N N . THR A 1 93 ? -7.419 3.622 -0.138 1.00 42.03 93 THR A N 1
ATOM 730 C CA . THR A 1 93 ? -8.782 4.177 -0.096 1.00 42.03 93 THR A CA 1
ATOM 731 C C . THR A 1 93 ? -9.676 3.362 0.841 1.00 42.03 93 THR A C 1
ATOM 733 O O . THR A 1 93 ? -10.079 2.238 0.533 1.00 42.03 93 THR A O 1
ATOM 736 N N . ALA A 1 94 ? -10.037 3.962 1.979 1.00 36.03 94 ALA A N 1
ATOM 737 C CA . ALA A 1 94 ? -11.267 3.622 2.681 1.00 36.03 94 ALA A CA 1
ATOM 738 C C . ALA A 1 94 ? -12.438 4.024 1.773 1.00 36.03 94 ALA A C 1
ATOM 740 O O . ALA A 1 94 ? -12.637 5.198 1.478 1.00 36.03 94 ALA A O 1
ATOM 741 N N . VAL A 1 95 ? -13.169 3.036 1.267 1.00 31.92 95 VAL A N 1
ATOM 742 C CA . VAL A 1 95 ? -14.386 3.252 0.482 1.00 31.92 95 VAL A CA 1
ATOM 743 C C . VAL A 1 95 ? -15.523 3.667 1.422 1.00 31.92 95 VAL A C 1
ATOM 745 O O . VAL A 1 95 ? -15.881 2.859 2.279 1.00 31.92 95 VAL A O 1
ATOM 748 N N . PRO A 1 96 ? -16.164 4.841 1.266 1.00 30.20 96 PRO A N 1
ATOM 749 C CA . PRO A 1 96 ? -17.573 4.935 1.599 1.00 30.20 96 PRO A CA 1
ATOM 750 C C . PRO A 1 96 ? -18.317 4.070 0.579 1.00 30.20 96 PRO A C 1
ATOM 752 O O . PRO A 1 96 ? -18.221 4.265 -0.633 1.00 30.20 96 PRO A O 1
ATOM 755 N N . SER A 1 97 ? -18.984 3.040 1.088 1.00 26.16 97 SER A N 1
ATOM 756 C CA . SER A 1 97 ? -19.873 2.176 0.325 1.00 26.16 97 SER A CA 1
ATOM 757 C C . SER A 1 97 ? -20.889 3.026 -0.441 1.00 26.16 97 SER A C 1
ATOM 759 O O . SER A 1 97 ? -21.796 3.585 0.170 1.00 26.16 97 SER A O 1
ATOM 761 N N . LYS A 1 98 ? -20.778 3.097 -1.771 1.00 31.47 98 LYS A N 1
ATOM 762 C CA . LYS A 1 98 ? -21.963 3.303 -2.605 1.00 31.47 98 LYS A CA 1
ATOM 763 C C . LYS A 1 98 ? -22.641 1.946 -2.757 1.00 31.47 98 LYS A C 1
ATOM 765 O O . LYS A 1 98 ? -22.267 1.145 -3.606 1.00 31.47 98 LYS A O 1
ATOM 770 N N . ILE A 1 99 ? -23.592 1.707 -1.859 1.00 39.03 99 ILE A N 1
ATOM 771 C CA . ILE A 1 99 ? -24.849 1.065 -2.230 1.00 39.03 99 ILE A CA 1
ATOM 772 C C . ILE A 1 99 ? -25.590 2.107 -3.066 1.00 39.03 99 ILE A C 1
ATOM 774 O O . ILE A 1 99 ? -25.733 3.240 -2.605 1.00 39.03 99 ILE A O 1
ATOM 778 N N . CYS A 1 100 ? -25.904 1.730 -4.301 1.00 36.56 100 CYS A N 1
ATOM 779 C CA . CYS A 1 100 ? -27.058 2.083 -5.130 1.00 36.56 100 CYS A CA 1
ATOM 780 C C . CYS A 1 100 ? -26.758 1.537 -6.526 1.00 36.56 100 CYS A C 1
ATOM 782 O O . CYS A 1 100 ? -25.759 2.002 -7.125 1.00 36.56 100 CYS A O 1
#

Secondary structure (DSSP, 8-state):
---------HHHHHHHHHHHHH---HHHHHHHHHHHHHHHHHHHHHHHHHHHHHHHH-TT------PPPHHHHHHHHHH-TT--GGG-GGGG--------